Protein AF-A0A1Z9PQ51-F1 (afdb_monomer_lite)

Foldseek 3Di:
DQDALVNLVCVVPVPWDWDDPPSDLVDIGTDPPGDDDDSVSSVVSSVVVVVVVVVVVVVLVVLQVVLVVCVVVVHDHDPSSVVSVPD

Sequence (87 aa):
MKKNLGDAIKAINATAEFICEEDNLDNIQWINGTTPIAKTDIEAKIAELDTADETAKQSKIDLRASAKAKLIAGEALTEEEANTIVL

pLDDT: mean 87.63, std 9.03, range [45.62, 95.38]

Structure (mmCIF, N/CA/C/O backbone):
data_AF-A0A1Z9PQ51-F1
#
_entry.id   AF-A0A1Z9PQ51-F1
#
loop_
_atom_site.group_PDB
_atom_site.id
_atom_site.type_symbol
_atom_site.label_atom_id
_atom_site.label_alt_id
_atom_site.label_comp_id
_atom_site.label_asym_id
_atom_site.label_entity_id
_atom_site.label_seq_id
_atom_site.pdbx_PDB_ins_code
_atom_site.Cartn_x
_atom_site.Cartn_y
_atom_site.Cartn_z
_atom_site.occupancy
_atom_site.B_iso_or_equiv
_atom_site.auth_seq_id
_atom_site.auth_comp_id
_atom_site.auth_asym_id
_atom_site.auth_atom_id
_atom_site.pdbx_PDB_model_num
ATOM 1 N N . MET A 1 1 ? -5.000 6.687 -7.048 1.00 45.62 1 MET A N 1
ATOM 2 C CA . MET A 1 1 ? -6.046 7.084 -6.081 1.00 45.62 1 MET A CA 1
ATOM 3 C C . MET A 1 1 ? -5.331 7.481 -4.802 1.00 45.62 1 MET A C 1
ATOM 5 O O . MET A 1 1 ? -4.319 6.856 -4.523 1.00 45.62 1 MET A O 1
ATOM 9 N N . LYS A 1 2 ? -5.771 8.522 -4.082 1.00 51.56 2 LYS A N 1
ATOM 10 C CA . LYS A 1 2 ? -5.312 8.706 -2.695 1.00 51.56 2 LYS A CA 1
ATOM 11 C C . LYS A 1 2 ? -5.839 7.510 -1.909 1.00 51.56 2 LYS A C 1
ATOM 13 O O . LYS A 1 2 ? -7.035 7.238 -2.013 1.00 51.56 2 LYS A O 1
ATOM 18 N N . LYS A 1 3 ? -4.958 6.768 -1.241 1.00 64.31 3 LYS A N 1
ATOM 19 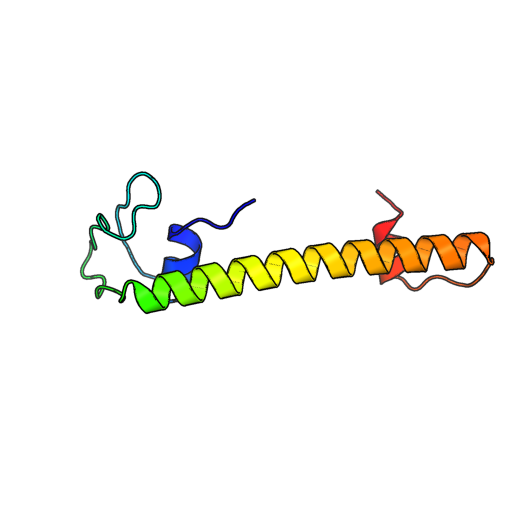C CA . LYS A 1 3 ? -5.387 5.675 -0.369 1.00 64.31 3 LYS A CA 1
ATOM 20 C C . LYS A 1 3 ? -6.103 6.289 0.822 1.00 64.31 3 LYS A C 1
ATOM 22 O O . LYS A 1 3 ? -5.663 7.301 1.363 1.00 64.31 3 LYS A O 1
ATOM 27 N N . ASN A 1 4 ? -7.263 5.740 1.129 1.00 81.25 4 ASN A N 1
ATOM 28 C CA . ASN A 1 4 ? -8.160 6.272 2.144 1.00 81.25 4 ASN A CA 1
ATOM 29 C C . ASN A 1 4 ? -7.874 5.611 3.497 1.00 81.25 4 ASN A C 1
ATOM 31 O O . ASN A 1 4 ? -7.135 4.628 3.595 1.00 81.25 4 ASN A O 1
ATOM 35 N N . LEU A 1 5 ? -8.444 6.164 4.565 1.00 88.81 5 LEU A N 1
ATOM 36 C CA . LEU A 1 5 ? -8.261 5.666 5.931 1.00 88.81 5 LEU A CA 1
ATOM 37 C C . LEU A 1 5 ? -8.612 4.175 6.038 1.00 88.81 5 LEU A C 1
ATOM 39 O O . LEU A 1 5 ? -7.974 3.428 6.783 1.00 88.81 5 LEU A O 1
ATOM 43 N N . GLY A 1 6 ? -9.586 3.726 5.244 1.00 90.19 6 GLY A N 1
ATOM 44 C CA . GLY A 1 6 ? -9.983 2.327 5.194 1.00 90.19 6 GLY 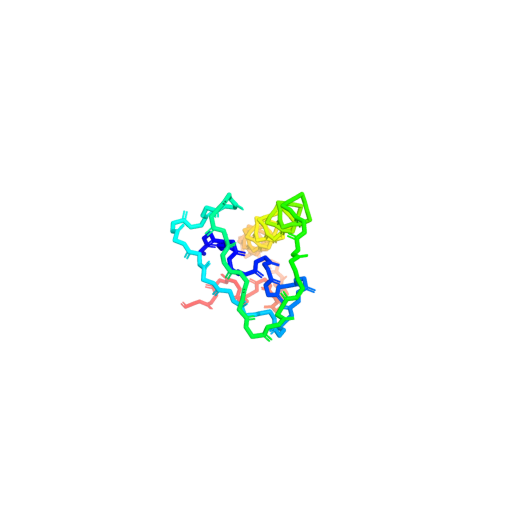A CA 1
ATOM 45 C C . GLY A 1 6 ? -8.885 1.382 4.700 1.00 90.19 6 GLY A C 1
ATOM 46 O O . GLY A 1 6 ? -8.692 0.322 5.301 1.00 90.19 6 GLY A O 1
ATOM 47 N N . ASP A 1 7 ? -8.120 1.775 3.678 1.00 90.19 7 ASP A N 1
ATOM 48 C CA . ASP A 1 7 ? -6.979 0.993 3.185 1.00 90.19 7 ASP A CA 1
ATOM 49 C C . ASP A 1 7 ? -5.907 0.829 4.271 1.00 90.19 7 ASP A C 1
ATOM 51 O O . ASP A 1 7 ? -5.363 -0.262 4.459 1.00 90.19 7 ASP A O 1
ATOM 55 N N . ALA A 1 8 ? -5.634 1.892 5.032 1.00 92.69 8 ALA A N 1
ATOM 56 C CA . ALA A 1 8 ? -4.664 1.863 6.122 1.00 92.69 8 ALA A CA 1
ATOM 57 C C . ALA A 1 8 ? -5.103 0.935 7.263 1.00 92.69 8 ALA A C 1
ATOM 59 O O . ALA A 1 8 ? -4.316 0.099 7.714 1.00 92.69 8 ALA A O 1
ATOM 60 N N . ILE A 1 9 ? -6.370 1.006 7.684 1.00 94.06 9 ILE A N 1
ATOM 61 C CA . ILE A 1 9 ? -6.922 0.105 8.707 1.00 94.06 9 ILE A CA 1
ATOM 62 C C . ILE A 1 9 ? -6.840 -1.352 8.250 1.00 94.06 9 ILE A C 1
ATOM 64 O O . ILE A 1 9 ? -6.400 -2.210 9.016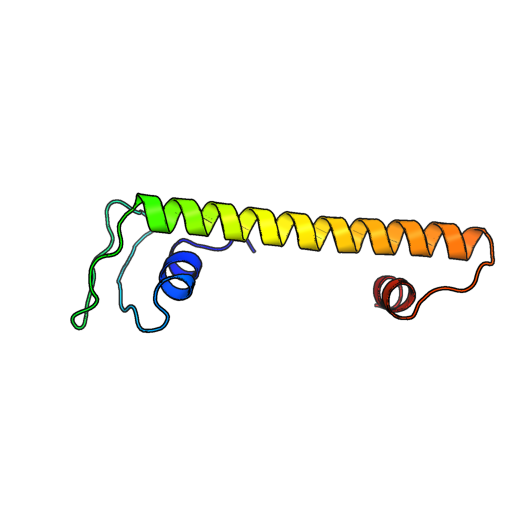 1.00 94.06 9 ILE A O 1
ATOM 68 N N . LYS A 1 10 ? -7.206 -1.640 6.996 1.00 93.44 10 LYS A N 1
ATOM 69 C CA . LYS A 1 10 ? -7.131 -2.994 6.431 1.00 93.44 10 LYS A CA 1
ATOM 70 C C . LYS A 1 10 ? -5.697 -3.496 6.273 1.00 93.44 10 LYS A C 1
ATOM 72 O O . LYS A 1 10 ? -5.465 -4.694 6.418 1.00 93.44 10 LYS A O 1
ATOM 77 N N . ALA A 1 11 ? -4.737 -2.610 6.026 1.00 93.25 11 ALA A N 1
ATOM 78 C CA . ALA A 1 11 ? -3.322 -2.963 5.978 1.00 93.25 11 ALA A CA 1
ATOM 79 C C . ALA A 1 11 ? -2.748 -3.322 7.362 1.00 93.25 11 ALA A C 1
ATOM 81 O O . ALA A 1 11 ? -1.814 -4.117 7.437 1.00 93.25 11 ALA A O 1
ATOM 82 N N . ILE A 1 12 ? -3.294 -2.758 8.446 1.00 94.56 12 ILE A N 1
ATOM 83 C CA . ILE A 1 12 ? -2.917 -3.105 9.829 1.00 94.56 12 ILE A CA 1
ATOM 84 C C . ILE A 1 12 ? -3.654 -4.369 10.285 1.00 94.56 12 ILE A C 1
ATOM 86 O O . ILE A 1 12 ? -3.055 -5.270 10.869 1.00 94.56 12 ILE A O 1
ATOM 90 N N . ASN A 1 13 ? -4.956 -4.449 10.012 1.00 93.88 13 ASN A N 1
ATOM 91 C CA . ASN A 1 13 ? -5.806 -5.576 10.364 1.00 93.88 13 ASN A CA 1
ATOM 92 C C . ASN A 1 13 ? -6.786 -5.880 9.222 1.00 93.88 13 ASN A C 1
ATOM 94 O O . ASN A 1 13 ? -7.833 -5.247 9.078 1.00 93.88 13 ASN A O 1
ATOM 98 N N . ALA A 1 14 ? -6.474 -6.909 8.436 1.00 95.00 14 ALA A N 1
ATOM 99 C CA . ALA A 1 14 ? -7.266 -7.291 7.268 1.00 95.00 14 ALA A CA 1
ATOM 100 C C . ALA A 1 14 ? -8.722 -7.667 7.611 1.00 95.00 14 ALA A C 1
ATOM 102 O O . ALA A 1 14 ? -9.640 -7.417 6.821 1.00 95.00 14 ALA A O 1
ATOM 103 N N . THR A 1 15 ? -8.960 -8.221 8.804 1.00 95.12 15 THR A N 1
ATOM 104 C CA . THR A 1 15 ? -10.298 -8.611 9.270 1.00 95.12 15 THR A CA 1
ATOM 105 C C . THR A 1 15 ? -11.014 -7.494 10.024 1.00 95.12 15 THR A C 1
ATOM 107 O O . THR A 1 15 ? -12.118 -7.724 10.497 1.00 95.12 15 THR A O 1
ATOM 110 N N . ALA A 1 16 ? -10.430 -6.295 10.145 1.00 95.38 16 ALA A N 1
ATOM 111 C CA . ALA A 1 16 ? -11.066 -5.183 10.844 1.00 95.38 16 ALA A CA 1
ATOM 112 C C . ALA A 1 16 ? -12.386 -4.789 10.182 1.00 95.38 16 ALA A C 1
ATOM 114 O O . ALA A 1 16 ? -12.430 -4.509 8.982 1.00 95.38 16 ALA A O 1
ATOM 115 N N . GLU A 1 17 ? -13.446 -4.718 10.969 1.00 94.56 17 GLU A N 1
ATOM 116 C CA . GLU A 1 17 ? -14.745 -4.218 10.552 1.00 94.56 17 GLU A CA 1
ATOM 117 C C . GLU A 1 17 ? -15.027 -2.907 11.279 1.00 94.56 17 GLU A C 1
ATOM 119 O O . GLU A 1 17 ? -14.951 -2.814 12.508 1.00 94.56 17 GLU A O 1
ATOM 124 N N . PHE A 1 18 ? -15.315 -1.868 10.505 1.00 94.31 18 PHE A N 1
ATOM 125 C CA . PHE A 1 18 ? -15.490 -0.520 11.017 1.00 94.31 18 PHE A CA 1
ATOM 126 C C . PHE A 1 18 ? -16.419 0.283 10.110 1.00 94.31 18 PHE A C 1
ATOM 128 O O . PHE A 1 18 ? -16.560 -0.006 8.921 1.00 94.31 18 PHE A O 1
ATOM 135 N N . ILE A 1 19 ? -17.030 1.308 10.689 1.00 91.31 19 ILE A N 1
ATOM 136 C CA . ILE A 1 19 ? -17.773 2.349 9.987 1.00 91.31 19 ILE A CA 1
ATOM 137 C C . ILE A 1 19 ? -17.023 3.654 10.235 1.00 91.31 19 ILE A C 1
ATOM 139 O O . ILE A 1 19 ? -16.667 3.971 11.370 1.00 91.31 19 ILE A O 1
ATOM 143 N N . CYS A 1 20 ? -16.743 4.388 9.167 1.00 87.31 20 CYS A N 1
ATOM 144 C CA . CYS A 1 20 ? -16.094 5.687 9.219 1.00 87.31 20 CYS A CA 1
ATOM 145 C C . CYS A 1 20 ? -16.705 6.557 8.122 1.00 87.31 20 CYS A C 1
ATOM 147 O O . CYS A 1 20 ? -16.826 6.118 6.976 1.00 87.31 20 CYS A O 1
ATOM 149 N N . GLU A 1 21 ? -17.111 7.769 8.487 1.00 82.75 21 GLU A N 1
ATOM 150 C CA . GLU A 1 21 ? -17.592 8.779 7.548 1.00 82.75 21 GLU A CA 1
ATOM 151 C C . GLU A 1 21 ? -16.463 9.770 7.256 1.00 82.75 21 GLU A C 1
ATOM 153 O O . GLU A 1 21 ? -15.723 10.163 8.160 1.00 82.75 21 GLU A O 1
ATOM 158 N N . GLU A 1 22 ? -16.331 10.157 5.986 1.00 83.00 22 GLU A N 1
ATOM 159 C CA . GLU A 1 22 ? -15.398 11.198 5.526 1.00 83.00 22 GLU A CA 1
ATOM 160 C C . GLU A 1 22 ? -13.918 10.978 5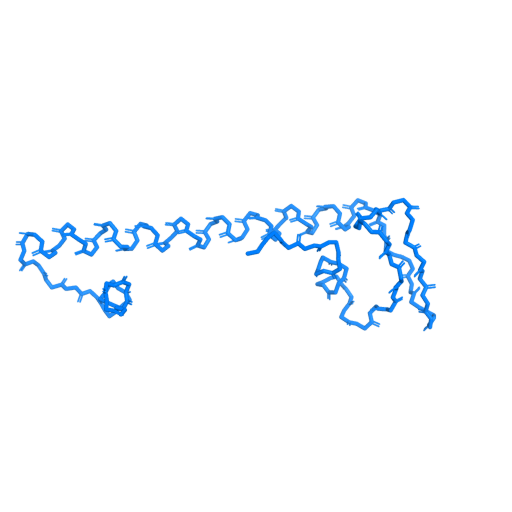.909 1.00 83.00 22 GLU A C 1
ATOM 162 O O . GLU A 1 22 ? -13.174 11.942 6.070 1.00 83.00 22 GLU A O 1
ATOM 167 N N . ASP A 1 23 ? -13.475 9.721 6.056 1.00 82.88 23 ASP A N 1
ATOM 168 C CA . ASP A 1 23 ? -12.110 9.371 6.492 1.00 82.88 23 ASP A CA 1
ATOM 169 C C . ASP A 1 23 ? -11.700 10.058 7.816 1.00 82.88 23 ASP A C 1
ATOM 171 O O . ASP A 1 23 ? -10.529 10.357 8.064 1.00 82.88 23 ASP A O 1
ATOM 175 N N . ASN A 1 24 ? -12.669 10.300 8.701 1.00 86.12 24 ASN A N 1
ATOM 176 C CA . ASN A 1 24 ? -12.424 10.941 9.981 1.00 86.12 24 ASN A CA 1
ATOM 177 C C . ASN A 1 24 ? -11.891 9.942 11.028 1.00 86.12 24 ASN A C 1
ATOM 179 O O . ASN A 1 24 ? -12.647 9.140 11.585 1.00 86.12 24 ASN A O 1
ATOM 183 N N . LEU A 1 25 ? -10.596 10.052 11.353 1.00 87.25 25 LEU A N 1
ATOM 184 C CA . LEU A 1 25 ? -9.918 9.273 12.404 1.00 87.25 25 LEU A CA 1
ATOM 185 C C . LEU A 1 25 ? -10.566 9.418 13.787 1.00 87.25 25 LEU A C 1
ATOM 187 O O . LEU A 1 25 ? -10.459 8.511 14.614 1.00 87.25 25 LEU A O 1
ATOM 191 N N . ASP A 1 26 ? -11.227 10.544 14.062 1.00 88.12 26 ASP A N 1
ATOM 192 C CA . ASP A 1 26 ? -11.901 10.795 15.334 1.00 88.12 26 ASP A CA 1
ATOM 193 C C . ASP A 1 26 ? -13.257 10.094 15.447 1.00 88.12 26 ASP A C 1
ATOM 195 O O . ASP A 1 26 ? -13.726 9.884 16.566 1.00 88.12 26 ASP A O 1
ATOM 199 N N . ASN A 1 27 ? -13.858 9.692 14.324 1.00 89.44 27 ASN A N 1
ATOM 200 C CA . ASN A 1 27 ? -15.208 9.133 14.264 1.00 89.44 27 ASN A CA 1
ATOM 201 C C . ASN A 1 27 ? -15.234 7.718 13.659 1.00 89.44 27 ASN A C 1
ATOM 203 O O . ASN A 1 27 ? -16.064 7.401 12.807 1.00 89.44 27 ASN A O 1
ATOM 207 N N . ILE A 1 28 ? -14.300 6.863 14.086 1.00 92.56 28 ILE A N 1
ATOM 208 C CA . ILE A 1 28 ? -14.281 5.448 13.697 1.00 92.56 28 ILE A CA 1
ATOM 209 C C . ILE A 1 28 ? -15.121 4.641 14.688 1.00 92.56 28 ILE A C 1
ATOM 211 O O . ILE A 1 28 ? -14.804 4.561 15.878 1.00 92.56 28 ILE A O 1
ATOM 215 N N . GLN A 1 29 ? -16.160 3.982 14.184 1.00 93.69 29 GLN A N 1
ATOM 216 C CA . GLN A 1 29 ? -16.929 2.995 14.932 1.00 93.69 29 GLN A CA 1
ATOM 217 C C . GLN A 1 29 ? -16.422 1.592 14.608 1.00 93.69 29 GLN A C 1
ATOM 219 O O . GLN A 1 29 ? -16.594 1.103 13.494 1.00 93.69 29 GLN A O 1
ATOM 224 N N . TRP A 1 30 ? -15.812 0.928 15.587 1.00 94.69 30 TRP A N 1
ATOM 225 C CA . TRP A 1 30 ? -15.371 -0.462 15.464 1.00 94.69 30 TRP A CA 1
ATOM 226 C C . TRP A 1 30 ? -16.546 -1.411 15.702 1.00 94.69 30 TRP A C 1
ATOM 228 O O . TRP A 1 30 ? -17.241 -1.296 16.713 1.00 94.69 30 TRP A O 1
ATOM 238 N N . ILE A 1 31 ? -16.771 -2.350 14.783 1.00 95.38 31 ILE A N 1
ATOM 239 C CA . ILE A 1 31 ? -17.898 -3.291 14.840 1.00 95.38 31 ILE A CA 1
ATOM 240 C C . ILE A 1 31 ? -17.407 -4.744 14.834 1.00 95.38 31 ILE A C 1
ATOM 242 O O . ILE A 1 31 ? -16.226 -5.021 14.617 1.00 95.38 31 ILE A O 1
ATOM 246 N N . ASN A 1 32 ? -18.313 -5.677 15.140 1.00 93.25 32 ASN A N 1
ATOM 247 C CA . ASN A 1 32 ? -18.062 -7.126 15.136 1.00 93.25 32 ASN A CA 1
ATOM 248 C C . ASN A 1 32 ? -16.867 -7.580 15.995 1.00 93.25 32 ASN A C 1
ATOM 250 O O . ASN A 1 32 ? -16.179 -8.544 15.680 1.00 93.25 32 ASN A O 1
ATOM 254 N N . GLY A 1 33 ? -16.628 -6.890 17.115 1.00 91.88 33 GLY A N 1
ATOM 255 C CA . GLY A 1 33 ? -15.546 -7.234 18.042 1.00 91.88 33 GLY A CA 1
ATOM 256 C C . GLY A 1 33 ? -14.153 -6.845 17.545 1.00 91.88 33 GLY A C 1
ATOM 257 O O . GLY A 1 33 ? -13.162 -7.289 18.121 1.00 91.88 33 GLY A O 1
ATOM 258 N N . THR A 1 34 ? -14.062 -6.013 16.503 1.00 94.56 34 THR A N 1
ATOM 259 C CA . THR A 1 34 ? -12.784 -5.478 16.037 1.00 94.56 34 THR A CA 1
ATOM 260 C C . THR A 1 34 ? -12.103 -4.697 17.156 1.00 94.56 34 THR A C 1
ATOM 262 O O . THR A 1 34 ? -12.666 -3.743 17.695 1.00 94.56 34 THR A O 1
ATOM 265 N N . THR A 1 35 ? -10.878 -5.096 17.497 1.00 94.19 35 THR A N 1
ATOM 266 C CA . THR A 1 35 ? -10.050 -4.367 18.459 1.00 94.19 35 THR A CA 1
ATOM 267 C C . THR A 1 35 ? -9.733 -2.974 17.911 1.00 94.19 35 THR A C 1
ATOM 269 O O . THR A 1 35 ? -9.190 -2.888 16.805 1.00 94.19 35 THR A O 1
ATOM 272 N N . PRO A 1 36 ? -10.023 -1.894 18.661 1.00 94.94 36 PRO A N 1
ATOM 273 C CA . PRO A 1 36 ? -9.689 -0.542 18.241 1.00 94.94 36 PRO A CA 1
ATOM 274 C C . PRO A 1 36 ? -8.197 -0.381 17.950 1.00 94.94 36 PRO A C 1
ATOM 276 O O . PRO A 1 36 ? -7.354 -0.751 18.769 1.00 94.94 36 PRO A O 1
ATOM 279 N N . ILE A 1 37 ? -7.882 0.190 16.790 1.00 95.12 37 ILE A N 1
ATOM 280 C CA . ILE A 1 37 ? -6.513 0.509 16.375 1.00 95.12 37 ILE A CA 1
ATOM 281 C C . ILE A 1 37 ? -6.212 1.955 16.777 1.00 95.12 37 ILE A C 1
ATOM 283 O O . ILE A 1 37 ? -7.074 2.829 16.648 1.00 95.12 37 ILE A O 1
ATOM 287 N N . ALA A 1 38 ? -5.006 2.219 17.284 1.00 95.12 38 ALA A N 1
ATOM 288 C CA . ALA A 1 38 ? -4.622 3.568 17.676 1.00 95.12 38 ALA A CA 1
ATOM 289 C C . ALA A 1 38 ? -4.539 4.489 16.451 1.00 95.12 38 ALA A C 1
ATOM 291 O O . ALA A 1 38 ? -4.019 4.109 15.403 1.00 95.12 38 ALA A O 1
ATOM 292 N N . LYS A 1 39 ? -5.014 5.732 16.598 1.00 92.88 39 LYS A N 1
ATOM 293 C CA . LYS A 1 39 ? -5.014 6.723 15.508 1.00 92.88 39 LYS A CA 1
ATOM 294 C C . LYS A 1 39 ? -3.618 6.948 14.936 1.00 92.88 39 LYS A C 1
ATOM 296 O O . LYS A 1 39 ? -3.465 6.966 13.725 1.00 92.88 39 LYS A O 1
ATOM 301 N N . THR A 1 40 ? -2.610 7.012 15.803 1.00 93.88 40 THR A N 1
ATOM 302 C CA . THR A 1 40 ? -1.205 7.178 15.412 1.00 93.88 40 THR A CA 1
ATOM 303 C C . THR A 1 40 ? -0.706 6.054 14.510 1.00 93.88 40 THR A C 1
ATOM 305 O O . THR A 1 40 ? 0.065 6.309 13.590 1.00 93.88 40 THR A O 1
ATOM 308 N N . ASP A 1 41 ? -1.158 4.818 14.737 1.00 95.19 41 ASP A N 1
ATOM 309 C CA . ASP A 1 41 ? -0.766 3.674 13.911 1.00 95.19 41 ASP A CA 1
ATOM 310 C C . ASP A 1 41 ? -1.436 3.750 12.535 1.00 95.19 41 ASP A C 1
ATOM 312 O O . ASP A 1 41 ? -0.804 3.474 11.515 1.00 95.19 41 ASP A O 1
ATOM 316 N N . ILE A 1 42 ? -2.702 4.181 12.496 1.00 93.62 42 ILE A N 1
ATOM 317 C CA . ILE A 1 42 ? -3.435 4.408 11.246 1.00 93.62 42 ILE A CA 1
ATOM 318 C C . ILE A 1 42 ? -2.777 5.544 10.452 1.00 93.62 42 ILE A C 1
ATOM 320 O O . ILE A 1 42 ? -2.495 5.362 9.271 1.00 93.62 42 ILE A O 1
ATOM 324 N N . GLU A 1 43 ? -2.464 6.678 11.083 1.00 91.94 43 GLU A N 1
ATOM 325 C CA . GLU A 1 43 ? -1.764 7.810 10.455 1.00 91.94 43 GLU A CA 1
ATOM 326 C C . GLU A 1 43 ? -0.393 7.407 9.912 1.00 91.94 43 GLU A C 1
ATOM 328 O O . GLU A 1 43 ? -0.064 7.720 8.765 1.00 91.94 43 GLU A O 1
ATOM 333 N N . ALA A 1 44 ? 0.390 6.662 10.698 1.00 92.75 44 ALA A N 1
ATOM 334 C CA . ALA A 1 44 ? 1.676 6.138 10.254 1.00 92.75 44 ALA A CA 1
ATOM 335 C C . ALA A 1 44 ? 1.511 5.247 9.016 1.00 92.75 44 ALA A C 1
ATOM 337 O O . ALA A 1 44 ? 2.291 5.355 8.066 1.00 92.75 44 ALA A O 1
ATOM 338 N N . LYS A 1 45 ? 0.466 4.411 8.984 1.00 93.06 45 LYS A N 1
ATOM 339 C CA . LYS A 1 45 ? 0.202 3.535 7.843 1.00 93.06 45 LYS A CA 1
ATOM 340 C C . LYS A 1 45 ? -0.284 4.290 6.610 1.00 93.06 45 LYS A C 1
ATOM 342 O O . LYS A 1 45 ? 0.130 3.942 5.507 1.00 93.06 45 LYS A O 1
ATOM 347 N N . ILE A 1 46 ? -1.104 5.330 6.773 1.00 89.94 46 ILE A N 1
ATOM 348 C CA . ILE A 1 46 ? -1.495 6.233 5.677 1.00 89.94 46 ILE A CA 1
ATOM 349 C C . ILE A 1 46 ? -0.241 6.871 5.067 1.00 89.94 46 ILE A C 1
ATOM 351 O O . ILE A 1 46 ? -0.040 6.785 3.857 1.00 89.94 46 ILE A O 1
ATOM 355 N N . ALA A 1 47 ? 0.644 7.431 5.897 1.00 88.62 47 ALA A N 1
ATOM 356 C CA . ALA A 1 47 ? 1.875 8.068 5.431 1.00 88.62 47 ALA A CA 1
ATOM 357 C C . ALA A 1 47 ? 2.819 7.086 4.706 1.00 88.62 47 ALA A C 1
ATOM 359 O O . ALA A 1 47 ? 3.408 7.426 3.676 1.00 88.62 47 ALA A O 1
ATOM 360 N N . GLU A 1 48 ? 2.946 5.855 5.211 1.00 88.75 48 GLU A N 1
ATOM 361 C CA . GLU A 1 48 ? 3.709 4.779 4.563 1.00 88.75 48 GLU A CA 1
ATOM 362 C C . GLU A 1 48 ? 3.136 4.444 3.177 1.00 88.75 48 GLU A C 1
ATOM 364 O O . GLU A 1 48 ? 3.873 4.349 2.192 1.00 88.75 48 GLU A O 1
ATOM 369 N N . LEU A 1 49 ? 1.812 4.300 3.088 1.00 86.25 49 LEU A N 1
ATOM 370 C CA . LEU A 1 49 ? 1.108 3.952 1.859 1.00 86.25 49 LEU A CA 1
ATOM 371 C C . LEU A 1 49 ? 1.180 5.061 0.802 1.00 86.25 49 LEU A C 1
ATOM 373 O O . LEU A 1 49 ? 1.396 4.746 -0.370 1.00 86.25 49 LEU A O 1
ATOM 377 N N . ASP A 1 50 ? 1.054 6.327 1.202 1.00 83.50 50 ASP A N 1
ATOM 378 C CA . ASP A 1 50 ? 1.230 7.479 0.311 1.00 83.50 50 ASP A CA 1
ATOM 379 C C . ASP A 1 50 ? 2.671 7.554 -0.216 1.00 83.50 50 ASP A C 1
ATOM 381 O O . ASP A 1 50 ? 2.893 7.728 -1.417 1.00 83.50 50 ASP A O 1
ATOM 385 N N . THR A 1 51 ? 3.664 7.336 0.652 1.00 81.25 51 THR A N 1
ATOM 386 C CA . THR A 1 51 ? 5.084 7.323 0.257 1.00 81.25 51 THR A CA 1
ATOM 387 C C . THR A 1 51 ? 5.383 6.206 -0.743 1.00 81.25 51 THR A C 1
ATOM 389 O O . THR A 1 51 ? 6.104 6.419 -1.723 1.00 81.25 51 THR A O 1
ATOM 392 N N . ALA A 1 52 ? 4.823 5.014 -0.531 1.00 78.00 52 ALA A N 1
ATOM 393 C CA . ALA A 1 52 ? 4.987 3.885 -1.441 1.00 78.00 52 ALA A CA 1
ATOM 394 C C . ALA A 1 52 ? 4.372 4.156 -2.826 1.00 78.00 52 ALA A C 1
ATOM 396 O O . ALA A 1 52 ? 4.982 3.819 -3.843 1.00 78.00 52 ALA A O 1
ATOM 397 N N . ASP A 1 53 ? 3.199 4.794 -2.888 1.00 77.25 53 ASP A N 1
ATOM 398 C CA . ASP A 1 53 ? 2.554 5.166 -4.153 1.00 77.25 53 ASP A CA 1
ATOM 399 C C . ASP A 1 53 ? 3.344 6.228 -4.919 1.00 77.25 53 ASP A C 1
ATOM 401 O O . ASP A 1 53 ? 3.553 6.088 -6.127 1.00 77.25 53 ASP A O 1
ATOM 405 N N . GLU A 1 54 ? 3.811 7.274 -4.238 1.00 78.56 54 GLU A N 1
ATOM 406 C CA . GLU A 1 54 ? 4.629 8.312 -4.872 1.00 78.56 54 GLU A CA 1
ATOM 407 C C . GLU A 1 54 ? 5.961 7.744 -5.366 1.00 78.56 54 GLU A C 1
ATOM 409 O O . GLU A 1 54 ? 6.361 8.013 -6.500 1.00 78.56 54 GLU A O 1
ATOM 414 N N . THR A 1 55 ? 6.590 6.861 -4.587 1.00 79.69 55 THR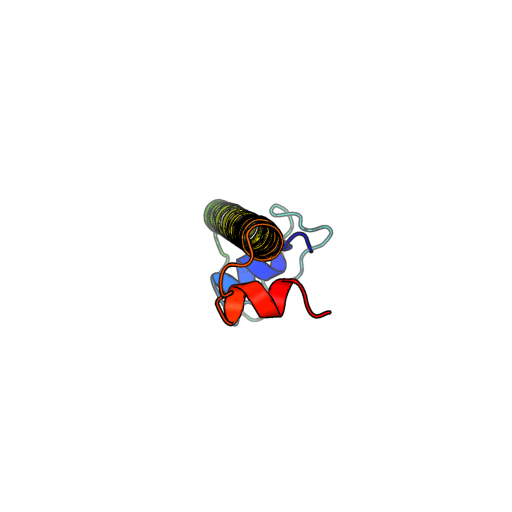 A N 1
ATOM 415 C CA . THR A 1 55 ? 7.807 6.155 -5.012 1.00 79.69 55 THR A CA 1
ATOM 416 C C . THR A 1 55 ? 7.540 5.311 -6.257 1.00 79.69 55 THR A C 1
ATOM 418 O O . THR A 1 55 ? 8.278 5.407 -7.234 1.00 79.69 55 THR A O 1
ATOM 421 N N . ALA A 1 56 ? 6.452 4.537 -6.284 1.00 81.19 56 ALA A N 1
ATOM 422 C CA . ALA A 1 56 ? 6.104 3.702 -7.432 1.00 81.19 56 ALA A CA 1
ATOM 423 C C . ALA A 1 56 ? 5.784 4.526 -8.692 1.00 81.19 56 ALA A C 1
ATOM 425 O O . ALA A 1 56 ? 6.154 4.134 -9.805 1.00 81.19 56 ALA A O 1
ATOM 426 N N . LYS A 1 57 ? 5.111 5.674 -8.547 1.00 83.88 57 LYS A N 1
ATOM 427 C CA . LYS A 1 57 ? 4.881 6.611 -9.659 1.00 83.88 57 LYS A CA 1
ATOM 428 C C . LYS A 1 57 ? 6.194 7.187 -10.167 1.00 83.88 57 LYS A C 1
ATOM 430 O O . LYS A 1 57 ? 6.404 7.194 -11.379 1.00 83.88 57 LYS A O 1
ATOM 435 N N . GLN A 1 58 ? 7.072 7.621 -9.264 1.00 84.06 58 GLN A N 1
ATOM 436 C CA . GLN A 1 58 ? 8.366 8.180 -9.632 1.00 84.06 58 GLN A CA 1
ATOM 437 C C . GLN A 1 58 ? 9.224 7.143 -10.359 1.00 84.06 58 GLN A C 1
ATOM 439 O O . GLN A 1 58 ? 9.709 7.429 -11.447 1.00 84.06 58 GLN A O 1
ATOM 444 N N . SER A 1 59 ? 9.292 5.902 -9.868 1.00 85.44 59 SER A N 1
ATOM 445 C CA . SER A 1 59 ? 10.015 4.824 -10.554 1.00 85.44 59 SER A CA 1
ATOM 446 C C . SER A 1 59 ? 9.494 4.569 -11.972 1.00 85.44 59 SER A C 1
ATOM 448 O O . SER A 1 59 ? 10.284 4.352 -12.885 1.00 85.44 59 SER A O 1
ATOM 450 N N . LYS A 1 60 ? 8.175 4.642 -12.204 1.00 86.38 60 LYS A N 1
ATOM 451 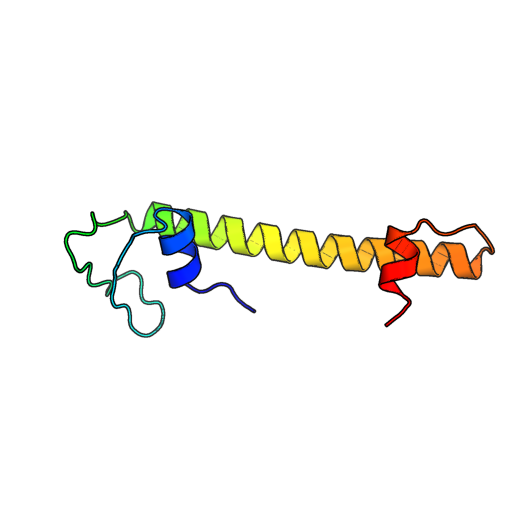C CA . LYS A 1 60 ? 7.608 4.530 -13.563 1.00 86.38 60 LYS A CA 1
ATOM 452 C C . LYS A 1 60 ? 7.982 5.714 -14.455 1.00 86.38 60 LYS A C 1
ATOM 454 O O . LYS A 1 60 ? 8.222 5.522 -15.646 1.00 86.38 60 LYS A O 1
ATOM 459 N N . ILE A 1 61 ? 8.008 6.926 -13.904 1.00 87.75 61 ILE A N 1
ATOM 460 C CA . ILE A 1 61 ? 8.443 8.130 -14.626 1.00 87.75 61 ILE A CA 1
ATOM 461 C C . ILE A 1 61 ? 9.919 8.001 -15.007 1.00 87.75 61 ILE A C 1
ATOM 463 O O . ILE A 1 61 ? 10.263 8.238 -16.165 1.00 87.75 61 ILE A O 1
ATOM 467 N N . ASP A 1 62 ? 10.758 7.566 -14.072 1.00 89.38 62 ASP A N 1
ATOM 468 C CA . ASP A 1 62 ? 12.194 7.386 -14.275 1.00 89.38 62 ASP A CA 1
ATOM 469 C C . ASP A 1 62 ? 12.474 6.297 -15.319 1.00 89.38 62 ASP A C 1
ATOM 471 O O . ASP A 1 62 ? 13.250 6.526 -16.249 1.00 89.38 62 ASP A O 1
ATOM 475 N N . LEU A 1 63 ? 11.775 5.155 -15.247 1.00 90.44 63 LEU A N 1
ATOM 476 C CA . LEU A 1 63 ? 11.848 4.095 -16.261 1.00 90.44 63 LEU A CA 1
ATOM 477 C C . LEU A 1 63 ? 11.461 4.616 -17.644 1.00 90.44 63 LEU A C 1
ATOM 479 O O . LEU A 1 63 ? 12.179 4.383 -18.615 1.00 90.44 63 LEU A O 1
ATOM 483 N N . ARG A 1 64 ? 10.370 5.380 -17.744 1.00 89.44 64 ARG A N 1
ATOM 484 C CA . ARG A 1 64 ? 9.938 5.964 -19.018 1.00 89.44 64 ARG A CA 1
ATOM 485 C C . ARG A 1 64 ? 10.943 6.987 -19.547 1.00 89.44 64 ARG A C 1
ATOM 487 O O . ARG A 1 64 ? 11.173 7.038 -20.754 1.00 89.44 64 ARG A O 1
ATOM 494 N N . ALA A 1 65 ? 11.530 7.808 -18.678 1.00 91.19 65 ALA A N 1
ATOM 495 C CA . ALA A 1 65 ? 12.545 8.789 -19.052 1.00 91.19 65 ALA A CA 1
ATOM 496 C C . ALA A 1 65 ? 13.825 8.106 -19.563 1.00 91.19 65 ALA A C 1
ATOM 498 O O . ALA A 1 65 ? 14.313 8.470 -20.636 1.00 91.19 65 ALA A O 1
ATOM 499 N N . SER A 1 66 ? 14.303 7.075 -18.855 1.00 90.19 66 SER A N 1
ATOM 500 C CA . SER A 1 66 ? 15.431 6.226 -19.271 1.00 90.19 66 SER A CA 1
ATOM 501 C C . SER A 1 66 ? 15.160 5.568 -20.623 1.00 90.19 66 SER A C 1
ATOM 503 O O . SER A 1 66 ? 15.950 5.700 -21.561 1.00 90.19 66 SER A O 1
ATOM 505 N N . ALA A 1 67 ? 13.985 4.954 -20.772 1.00 91.62 67 ALA A N 1
ATOM 506 C CA . ALA A 1 67 ? 13.576 4.294 -22.002 1.00 91.62 67 ALA A CA 1
ATOM 507 C C . ALA A 1 67 ? 13.533 5.268 -23.195 1.00 91.62 67 ALA A C 1
ATOM 509 O O . ALA A 1 67 ? 14.008 4.963 -24.289 1.00 91.62 67 ALA A O 1
ATOM 510 N N . LYS A 1 68 ? 13.030 6.491 -22.988 1.00 90.62 68 LYS A N 1
ATOM 511 C CA . LYS A 1 68 ? 13.005 7.529 -24.027 1.00 90.62 68 LYS A CA 1
ATOM 512 C C . LYS A 1 68 ? 14.413 7.972 -24.435 1.00 90.62 68 LYS A C 1
ATOM 514 O O . LYS A 1 68 ? 14.658 8.166 -25.623 1.00 90.62 68 LYS A O 1
ATOM 519 N N . ALA A 1 69 ? 15.327 8.125 -23.474 1.00 92.56 69 ALA A N 1
ATOM 520 C CA . ALA A 1 69 ? 16.714 8.506 -23.739 1.00 92.56 69 ALA A CA 1
ATOM 521 C C . ALA A 1 69 ? 17.450 7.434 -24.559 1.00 92.56 69 ALA A C 1
ATOM 523 O O . ALA A 1 69 ? 18.052 7.759 -25.581 1.00 92.56 69 ALA A O 1
ATOM 524 N N . LYS A 1 70 ? 17.322 6.158 -24.174 1.00 92.75 70 LYS A N 1
ATOM 525 C CA . LYS A 1 70 ? 17.912 5.019 -24.897 1.00 92.75 70 LYS A CA 1
ATOM 526 C C . LYS A 1 70 ? 17.354 4.863 -26.307 1.00 92.75 70 LYS A C 1
ATOM 528 O O . LYS A 1 70 ? 18.122 4.651 -27.239 1.00 92.75 70 LYS A O 1
ATOM 533 N N . LEU A 1 71 ? 16.044 5.049 -26.490 1.00 90.81 71 LEU A N 1
ATOM 534 C CA . LEU A 1 71 ? 15.420 5.006 -27.816 1.00 90.81 71 LEU A CA 1
ATOM 535 C C . LEU A 1 71 ? 15.981 6.089 -28.751 1.00 90.81 71 LEU A C 1
ATOM 537 O O . LEU A 1 71 ? 16.238 5.816 -29.919 1.00 90.81 71 LEU A O 1
ATOM 541 N N . ILE A 1 72 ? 16.196 7.306 -28.239 1.00 91.88 72 ILE A N 1
ATOM 542 C CA . ILE A 1 72 ? 16.809 8.404 -29.004 1.00 91.88 72 ILE A CA 1
ATOM 543 C C . ILE A 1 72 ? 18.283 8.100 -29.314 1.00 91.88 72 ILE A C 1
ATOM 545 O O . ILE A 1 72 ? 18.751 8.412 -30.407 1.00 91.88 72 ILE A O 1
ATOM 549 N N . ALA A 1 73 ? 19.002 7.483 -28.374 1.00 93.69 73 ALA A N 1
ATOM 550 C CA . ALA A 1 73 ? 20.398 7.080 -28.544 1.00 93.69 73 ALA A CA 1
ATOM 551 C C . ALA A 1 73 ? 20.582 5.837 -29.441 1.00 93.69 73 ALA A C 1
ATOM 553 O O . ALA A 1 73 ? 21.699 5.560 -29.871 1.00 93.69 73 ALA A O 1
ATOM 554 N N . GLY A 1 74 ? 19.507 5.099 -29.745 1.00 90.50 74 GLY A N 1
ATOM 555 C CA . GLY A 1 74 ? 19.566 3.838 -30.489 1.00 90.50 74 GLY A CA 1
ATOM 556 C C . GLY A 1 74 ? 20.085 2.654 -29.664 1.00 90.50 74 GLY A C 1
ATOM 557 O O . GLY A 1 74 ? 20.547 1.666 -30.233 1.00 90.50 74 GLY A O 1
ATOM 558 N N . GLU A 1 75 ? 20.031 2.746 -28.336 1.00 92.25 75 GLU A N 1
ATOM 559 C CA . GLU A 1 75 ? 20.415 1.674 -27.417 1.00 92.25 75 GLU A CA 1
ATOM 560 C C . GLU A 1 75 ? 19.267 0.676 -27.202 1.00 92.25 75 GLU A C 1
ATOM 562 O O . GLU A 1 75 ? 18.085 1.010 -27.318 1.00 92.25 75 GLU A O 1
ATOM 567 N N . ALA A 1 76 ? 19.615 -0.567 -26.858 1.00 90.00 76 ALA A N 1
ATOM 568 C CA . ALA A 1 76 ? 18.627 -1.585 -26.523 1.00 90.00 76 ALA A CA 1
ATOM 569 C C . ALA A 1 76 ? 17.889 -1.236 -25.217 1.00 90.00 76 ALA A C 1
ATOM 571 O O . ALA A 1 76 ? 18.501 -0.840 -24.223 1.00 90.00 76 ALA A O 1
ATOM 572 N N . LEU A 1 77 ? 16.569 -1.423 -25.219 1.00 90.12 77 LEU A N 1
ATOM 573 C CA . LEU A 1 77 ? 15.707 -1.240 -24.051 1.00 90.12 77 LEU A CA 1
ATOM 574 C C . LEU A 1 77 ? 15.602 -2.535 -23.248 1.00 90.12 77 LEU A C 1
ATOM 576 O O . LEU A 1 77 ? 15.600 -3.624 -23.827 1.00 90.12 77 LEU A O 1
ATOM 580 N N . THR A 1 78 ? 15.461 -2.424 -21.927 1.00 90.75 78 THR A N 1
ATOM 581 C CA . THR A 1 78 ? 15.004 -3.564 -21.124 1.00 90.75 78 THR A CA 1
ATOM 582 C C . THR A 1 78 ? 13.508 -3.800 -21.339 1.00 90.75 78 THR A C 1
ATOM 584 O O . THR A 1 78 ? 12.779 -2.918 -21.796 1.00 90.75 78 THR A O 1
ATOM 587 N N . GLU A 1 79 ? 13.028 -4.995 -20.999 1.00 86.31 79 GLU A N 1
ATOM 588 C CA . GLU A 1 79 ? 11.603 -5.330 -21.096 1.00 86.31 79 GLU A CA 1
ATOM 589 C C . GLU A 1 79 ? 10.736 -4.394 -20.235 1.00 86.31 79 GLU A C 1
ATOM 591 O O . GLU A 1 79 ? 9.714 -3.889 -20.697 1.00 86.31 79 GLU A O 1
ATOM 596 N N . GLU A 1 80 ? 11.184 -4.083 -19.015 1.00 86.75 80 GLU A N 1
ATOM 597 C CA . GLU A 1 80 ? 10.492 -3.158 -18.108 1.00 86.75 80 GLU A CA 1
ATOM 598 C C . GLU A 1 80 ? 10.416 -1.734 -18.674 1.00 86.75 80 GLU A C 1
ATOM 600 O O . GLU A 1 80 ? 9.370 -1.088 -18.606 1.00 86.75 80 GLU A O 1
ATOM 605 N N . GLU A 1 81 ? 11.501 -1.254 -19.284 1.00 86.12 81 GLU A N 1
ATOM 606 C CA . GLU A 1 81 ? 11.553 0.042 -19.961 1.00 86.12 81 GLU A CA 1
ATOM 607 C C . GLU A 1 81 ? 10.625 0.073 -21.187 1.00 86.12 81 GLU A C 1
ATOM 609 O O . GLU A 1 81 ? 9.852 1.020 -21.354 1.00 86.12 81 GLU A O 1
ATOM 614 N N . ALA A 1 82 ? 10.640 -0.972 -22.019 1.00 85.81 82 ALA A N 1
ATOM 615 C CA . ALA A 1 82 ? 9.803 -1.076 -23.214 1.00 85.81 82 ALA A CA 1
ATOM 616 C C . ALA A 1 82 ? 8.301 -1.121 -22.879 1.00 85.81 82 ALA A C 1
ATOM 618 O O . ALA A 1 82 ? 7.508 -0.399 -23.491 1.00 85.81 82 ALA A O 1
ATOM 619 N N . ASN A 1 83 ? 7.918 -1.885 -21.852 1.00 86.62 83 ASN A N 1
ATOM 620 C CA . ASN A 1 83 ? 6.535 -1.989 -21.377 1.00 86.62 83 ASN A CA 1
ATOM 621 C C . ASN A 1 83 ? 5.967 -0.648 -20.876 1.00 86.62 83 ASN A C 1
ATOM 623 O O . ASN A 1 83 ? 4.753 -0.470 -20.841 1.00 86.62 83 ASN A O 1
ATOM 627 N N . THR A 1 84 ? 6.813 0.324 -20.513 1.00 83.44 84 THR A N 1
ATOM 628 C CA . THR A 1 84 ? 6.349 1.669 -20.112 1.00 83.44 84 THR A CA 1
ATOM 629 C C . THR A 1 84 ? 5.984 2.579 -21.292 1.00 83.44 84 THR A C 1
ATOM 631 O O . THR A 1 84 ? 5.330 3.607 -21.095 1.00 83.44 84 THR A O 1
ATOM 634 N N . ILE A 1 85 ? 6.420 2.239 -22.510 1.00 79.75 85 ILE A N 1
ATOM 635 C CA . ILE A 1 85 ? 6.207 3.037 -23.729 1.00 79.75 85 ILE A CA 1
ATOM 636 C C . ILE A 1 85 ? 5.096 2.440 -24.600 1.00 79.75 85 ILE A C 1
ATOM 638 O O . ILE A 1 85 ? 4.382 3.190 -25.265 1.00 79.75 85 ILE A O 1
ATOM 642 N N . VAL A 1 86 ? 4.945 1.115 -24.595 1.00 69.00 86 VAL A N 1
ATOM 643 C CA . VAL A 1 86 ? 3.918 0.397 -25.357 1.00 69.00 86 VAL A CA 1
ATOM 644 C C . VAL A 1 86 ? 2.620 0.369 -24.541 1.00 69.00 86 VAL A C 1
ATOM 646 O O . VAL A 1 86 ? 2.436 -0.493 -23.688 1.00 69.00 86 VAL A O 1
ATOM 649 N N . LEU A 1 87 ? 1.739 1.345 -24.779 1.00 55.94 87 LEU A N 1
ATOM 650 C CA . LEU A 1 87 ? 0.360 1.399 -24.275 1.00 55.94 87 LEU A CA 1
ATOM 651 C C . LEU A 1 87 ? -0.614 1.504 -25.448 1.00 55.94 87 LEU A C 1
ATOM 653 O O . LEU A 1 87 ? -0.320 2.301 -26.369 1.00 55.94 87 LEU A O 1
#

Secondary structure (DSSP, 8-state):
-PPPHHHHHHHH-TT-EEEESTT-GGGEEEETTPPPPPHHHHHHHHHHHHHHHHHHHHHHHHHHHHHHHHHHHTPPPPHHHHHTT--

Radius of gyration: 19.56 Å; chains: 1; bounding box: 38×20×49 Å